Protein AF-A0A418MYK9-F1 (afdb_monomer_lite)

Organism: NCBI:txid1894971

Radius of gyration: 22.23 Å; chains: 1; bounding box: 59×23×61 Å

InterPro domains:
  IPR001646 Pentapeptide repeat [PF00805] (27-61)

Foldseek 3Di:
DDDDDDDDDDPDDPPPDDDDPDPDQPEEQDLNEQACHEQELAERDLYEHALYECANYEHANYADHNYHCHNYQQHQYQANVRDGCVVVVRDNPVVHD

pLDDT: mean 84.26, std 20.66, range [38.19, 98.69]

Sequence (97 aa):
MLATAVAALGIVAFAWAANPPAHQPTADLRNARLVDAYLRDVDLRDARLDHADLTNADLTGANLTGASINGVVWRNTTCPDGSNSDDNRHTCAGHLS

Secondary structure (DSSP, 8-state):
----------------S--PPP---S-B-TT-B-TT-B-TT-B-TT-B-TT-B-TT-B-TT-B-TT-B-TT-B-TT-B-TTS-BTTTTTT--TTS--

Structure (mmCIF, N/CA/C/O backbone):
data_AF-A0A418MYK9-F1
#
_entry.id   AF-A0A418MYK9-F1
#
loop_
_atom_site.group_PDB
_atom_site.id
_atom_site.type_symbol
_atom_site.label_atom_id
_atom_site.label_alt_id
_atom_site.label_comp_id
_atom_site.label_asym_id
_atom_site.label_entity_id
_atom_site.label_seq_id
_atom_site.pdbx_PDB_ins_code
_atom_site.Cartn_x
_atom_site.Cartn_y
_atom_site.Cartn_z
_atom_site.occupancy
_atom_site.B_iso_or_equiv
_atom_site.auth_seq_id
_atom_site.auth_comp_id
_atom_site.auth_asym_id
_atom_site.auth_atom_id
_atom_site.pdbx_PDB_model_num
ATOM 1 N N . MET A 1 1 ? -37.319 2.089 50.751 1.00 38.19 1 MET A N 1
ATOM 2 C CA . MET A 1 1 ? -37.969 0.823 51.158 1.00 38.19 1 MET A CA 1
ATOM 3 C C . MET A 1 1 ? -38.482 0.144 49.898 1.00 38.19 1 MET A C 1
ATOM 5 O O . MET A 1 1 ? -38.864 0.845 48.973 1.00 38.19 1 MET A O 1
ATOM 9 N N . LEU A 1 2 ? -38.354 -1.178 49.834 1.00 39.00 2 LEU A N 1
ATOM 10 C CA . LEU A 1 2 ? -38.532 -2.028 48.653 1.00 39.00 2 LEU A CA 1
ATOM 11 C C . LEU A 1 2 ? -39.888 -1.841 47.949 1.00 39.00 2 LEU A C 1
ATOM 13 O O . LEU A 1 2 ? -40.919 -1.817 48.613 1.00 39.00 2 LEU A O 1
ATOM 17 N N . ALA A 1 3 ? -39.878 -1.834 46.616 1.00 41.75 3 ALA A N 1
ATOM 18 C CA . ALA A 1 3 ? -41.010 -2.280 45.811 1.00 41.75 3 ALA A CA 1
ATOM 19 C C . ALA A 1 3 ? -40.504 -3.405 44.901 1.00 41.75 3 ALA A C 1
ATOM 21 O O . ALA A 1 3 ? -39.807 -3.184 43.913 1.00 41.75 3 ALA A O 1
ATOM 22 N N . THR A 1 4 ? -40.777 -4.633 45.319 1.00 54.69 4 THR A N 1
ATOM 23 C CA . THR A 1 4 ? -40.590 -5.854 44.546 1.00 54.69 4 THR A CA 1
ATOM 24 C C . THR A 1 4 ? -41.651 -5.941 43.453 1.00 54.69 4 THR A C 1
ATOM 26 O O . THR A 1 4 ? -42.838 -5.840 43.741 1.00 54.69 4 THR A O 1
ATOM 29 N N . ALA A 1 5 ? -41.236 -6.221 42.220 1.00 40.62 5 ALA A N 1
ATOM 30 C CA . ALA A 1 5 ? -42.006 -7.041 41.287 1.00 40.62 5 ALA A CA 1
ATOM 31 C C . ALA A 1 5 ? -41.060 -7.584 40.208 1.00 40.62 5 ALA A C 1
ATOM 33 O O . ALA A 1 5 ? -40.473 -6.832 39.433 1.00 40.62 5 ALA A O 1
ATOM 34 N N . VAL A 1 6 ? -40.890 -8.903 40.198 1.00 44.31 6 VAL A N 1
ATOM 35 C CA . VAL A 1 6 ? -40.190 -9.658 39.158 1.00 44.31 6 VAL A CA 1
ATOM 36 C C . VAL A 1 6 ? -41.213 -10.114 38.115 1.00 44.31 6 VAL A C 1
ATOM 38 O O . VAL A 1 6 ? -42.286 -10.586 38.472 1.00 44.31 6 VAL A O 1
ATOM 41 N N . ALA A 1 7 ? -40.788 -10.029 36.852 1.00 44.53 7 ALA A N 1
ATOM 42 C CA . ALA A 1 7 ? -41.264 -10.743 35.665 1.00 44.53 7 ALA A CA 1
ATOM 43 C C . ALA A 1 7 ? -42.643 -10.383 35.072 1.00 44.53 7 ALA A C 1
ATOM 45 O O . ALA A 1 7 ? -43.668 -10.975 35.389 1.00 44.53 7 ALA A O 1
ATOM 46 N N . ALA A 1 8 ? -42.599 -9.577 34.009 1.00 38.25 8 ALA A N 1
ATOM 47 C CA . ALA A 1 8 ? -43.151 -10.007 32.728 1.00 38.25 8 ALA A CA 1
ATOM 48 C C . ALA A 1 8 ? -42.001 -9.990 31.708 1.00 38.25 8 ALA A C 1
ATOM 50 O O . ALA A 1 8 ? -41.219 -9.041 31.650 1.00 38.25 8 ALA A O 1
ATOM 51 N N . LEU A 1 9 ? -41.838 -11.093 30.985 1.00 42.66 9 LEU A N 1
ATOM 52 C CA . LEU A 1 9 ? -40.735 -11.352 30.066 1.00 42.66 9 LEU A CA 1
ATOM 53 C C . LEU A 1 9 ? -40.666 -10.283 28.955 1.00 42.66 9 LEU A C 1
ATOM 55 O O . LEU A 1 9 ? -41.462 -10.287 28.026 1.00 42.66 9 LEU A O 1
ATOM 59 N N . GLY A 1 10 ? -39.673 -9.394 29.055 1.00 41.06 10 GLY A N 1
ATOM 60 C CA . GLY A 1 10 ? -38.785 -9.066 27.936 1.00 41.06 10 GLY A CA 1
ATOM 61 C C . GLY A 1 10 ? -39.284 -8.151 26.813 1.00 41.06 10 GLY A C 1
ATOM 62 O O . GLY A 1 10 ? -38.845 -8.340 25.685 1.00 41.06 10 GLY A O 1
ATOM 63 N N . ILE A 1 11 ? -40.119 -7.141 27.076 1.00 55.25 11 ILE A N 1
ATOM 64 C CA . ILE A 1 11 ? -40.305 -6.023 26.129 1.00 55.25 11 ILE A CA 1
ATOM 65 C C . ILE A 1 11 ? -39.924 -4.712 26.810 1.00 55.25 11 ILE A C 1
ATOM 67 O O . ILE A 1 11 ? -40.785 -4.063 27.384 1.00 55.25 11 ILE A O 1
ATOM 71 N N . VAL A 1 12 ? -38.645 -4.331 26.740 1.00 46.69 12 VAL A N 1
ATOM 72 C CA . VAL A 1 12 ? -38.203 -2.958 26.420 1.00 46.69 12 VAL A CA 1
ATOM 73 C C . VAL A 1 12 ? -36.679 -2.919 26.309 1.00 46.69 12 VAL A C 1
ATOM 75 O O . VAL A 1 12 ? -35.959 -2.621 27.255 1.00 46.69 12 VAL A O 1
ATOM 78 N N . ALA A 1 13 ? -36.184 -3.154 25.104 1.00 45.72 13 ALA A N 1
ATOM 79 C CA . ALA A 1 13 ? -35.090 -2.345 24.600 1.00 45.72 13 ALA A CA 1
ATOM 80 C C . ALA A 1 13 ? -35.572 -1.831 23.249 1.00 45.72 13 ALA A C 1
ATOM 82 O O . ALA A 1 13 ? -35.552 -2.544 22.250 1.00 45.72 13 ALA A O 1
ATOM 83 N N . PHE A 1 14 ? -36.099 -0.609 23.237 1.00 48.41 14 PHE A N 1
ATOM 84 C CA . PHE A 1 14 ? -36.172 0.161 22.008 1.00 48.41 14 PHE A CA 1
ATOM 85 C C . PHE A 1 14 ? -34.733 0.280 21.498 1.00 48.41 14 PHE A C 1
ATOM 87 O O . PHE A 1 14 ? -33.979 1.116 21.981 1.00 48.41 14 PHE A O 1
ATOM 94 N N . ALA A 1 15 ? -34.329 -0.605 20.589 1.00 51.81 15 ALA A N 1
ATOM 95 C CA . ALA A 1 15 ? -32.988 -0.646 20.020 1.00 51.81 15 ALA A CA 1
ATOM 96 C C . ALA A 1 15 ? -32.815 0.467 18.971 1.00 51.81 15 ALA A C 1
ATOM 98 O O . ALA A 1 15 ? -32.529 0.212 17.807 1.00 51.81 15 ALA A O 1
ATOM 99 N N . TRP A 1 16 ? -33.023 1.720 19.369 1.00 53.38 16 TRP A N 1
ATOM 100 C CA . TRP A 1 16 ? -32.348 2.850 18.746 1.00 53.38 16 TRP A CA 1
ATOM 101 C C . TRP A 1 16 ? -31.180 3.176 19.683 1.00 53.38 16 TRP A C 1
ATOM 103 O O . TRP A 1 16 ? -31.372 3.293 20.885 1.00 53.38 16 TRP A O 1
ATOM 113 N N . ALA A 1 17 ? -29.969 3.258 19.142 1.00 59.75 17 ALA A N 1
ATOM 114 C CA . ALA A 1 17 ? -28.705 3.405 19.872 1.00 59.75 17 ALA A CA 1
ATOM 115 C C . ALA A 1 17 ? -28.204 2.147 20.612 1.00 59.75 17 ALA A C 1
ATOM 117 O O . ALA A 1 17 ? -28.401 1.972 21.808 1.00 59.75 17 ALA A O 1
ATOM 118 N N . ALA A 1 18 ? -27.475 1.296 19.881 1.00 51.78 18 ALA A N 1
ATOM 119 C CA . ALA A 1 18 ? -26.048 1.033 20.145 1.00 51.78 18 ALA A CA 1
ATOM 120 C C . ALA A 1 18 ? -25.568 -0.234 19.412 1.00 51.78 18 ALA A C 1
ATOM 122 O O . ALA A 1 18 ? -25.124 -1.198 20.019 1.00 51.78 18 ALA A O 1
ATOM 123 N N . ASN A 1 19 ? -25.637 -0.222 18.085 1.00 58.44 19 ASN A N 1
ATOM 124 C CA . ASN A 1 19 ? -24.683 -0.959 17.263 1.00 58.44 19 ASN A CA 1
ATOM 125 C C . ASN A 1 19 ? -24.166 0.050 16.237 1.00 58.44 19 ASN A C 1
ATOM 127 O O . ASN A 1 19 ? -24.680 0.088 15.117 1.00 58.44 19 ASN A O 1
ATOM 131 N N . PRO A 1 20 ? -23.230 0.950 16.612 1.00 59.44 20 PRO A N 1
ATOM 132 C CA . PRO A 1 20 ? -22.436 1.601 15.579 1.00 59.44 20 PRO A CA 1
ATOM 133 C C . PRO A 1 20 ? -21.856 0.485 14.694 1.00 59.44 20 PRO A C 1
ATOM 135 O O . PRO A 1 20 ? -21.516 -0.573 15.237 1.00 59.44 20 PRO A O 1
ATOM 138 N N . PRO A 1 21 ? -21.813 0.651 13.358 1.00 54.50 21 PRO A N 1
ATOM 139 C CA . PRO A 1 21 ? -21.233 -0.368 12.497 1.00 54.50 21 PRO A CA 1
ATOM 140 C C . PRO A 1 21 ? -19.862 -0.714 13.072 1.00 54.50 21 PRO A C 1
ATOM 142 O O . PRO A 1 21 ? -19.047 0.180 13.300 1.00 54.50 21 PRO A O 1
ATOM 145 N N . ALA A 1 22 ? -19.657 -1.990 13.410 1.00 60.53 22 ALA A N 1
ATOM 146 C CA . ALA A 1 22 ? -18.354 -2.476 13.835 1.00 60.53 22 ALA A CA 1
ATOM 147 C C . ALA A 1 22 ? -17.344 -1.966 12.811 1.00 60.53 22 ALA A C 1
ATOM 149 O O . ALA A 1 22 ? -17.580 -2.198 11.629 1.00 60.53 22 ALA A O 1
ATOM 150 N N . HIS A 1 23 ? -16.313 -1.240 13.253 1.00 60.84 23 HIS A N 1
ATOM 151 C CA . HIS A 1 23 ? -15.286 -0.622 12.408 1.00 60.84 23 HIS A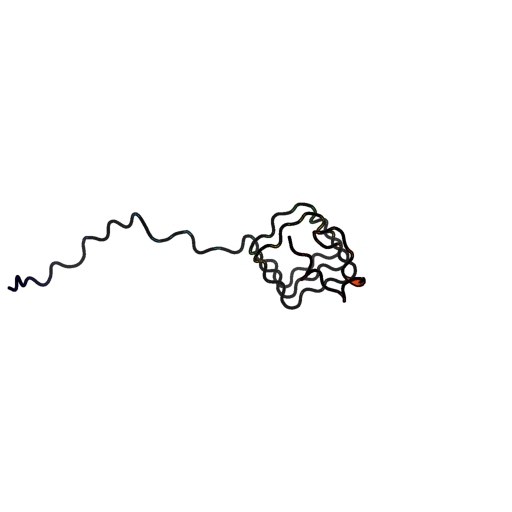 CA 1
ATOM 152 C C . HIS A 1 23 ? -14.766 -1.671 11.418 1.00 60.84 23 HIS A C 1
ATOM 154 O O . HIS A 1 23 ? -13.984 -2.547 11.790 1.00 60.84 23 HIS A O 1
ATOM 160 N N . GLN A 1 24 ? -15.332 -1.693 10.208 1.00 63.72 24 GLN A N 1
ATOM 161 C CA . GLN A 1 24 ? -15.005 -2.701 9.211 1.00 63.72 24 GLN A CA 1
ATOM 162 C C . GLN A 1 24 ? -13.775 -2.184 8.473 1.00 63.72 24 GLN A C 1
ATOM 164 O O . GLN A 1 24 ? -13.797 -1.028 8.043 1.00 63.72 24 GLN A O 1
ATOM 169 N N . PRO A 1 25 ? -12.729 -3.008 8.300 1.00 66.94 25 PRO A N 1
ATOM 170 C CA . PRO A 1 25 ? -11.639 -2.643 7.412 1.00 66.94 25 PRO A CA 1
ATOM 171 C C . PRO A 1 25 ? -12.218 -2.282 6.043 1.00 66.94 25 PRO A C 1
ATOM 173 O O . PRO A 1 25 ? -13.065 -3.009 5.518 1.00 66.94 25 PRO A O 1
ATOM 176 N N . THR A 1 26 ? -11.789 -1.152 5.480 1.00 82.56 26 THR A N 1
ATOM 177 C CA . THR A 1 26 ? -12.344 -0.649 4.210 1.00 82.56 26 THR A CA 1
ATOM 178 C C . THR A 1 26 ? -12.049 -1.593 3.043 1.00 82.56 26 THR A C 1
ATOM 180 O O . THR A 1 26 ? -12.838 -1.681 2.103 1.00 82.56 26 THR A O 1
ATOM 183 N N . ALA A 1 27 ? -10.957 -2.358 3.136 1.00 90.62 27 ALA A N 1
ATOM 184 C CA . ALA A 1 27 ? -10.593 -3.411 2.201 1.00 90.62 27 ALA A CA 1
ATOM 185 C C . ALA A 1 27 ? -9.831 -4.547 2.903 1.00 90.62 27 ALA A C 1
ATOM 187 O O . ALA A 1 27 ? -9.000 -4.310 3.783 1.00 90.62 27 ALA A O 1
ATOM 188 N N . ASP A 1 28 ? -10.076 -5.790 2.483 1.00 95.94 28 ASP A N 1
ATOM 189 C CA . ASP A 1 28 ? -9.249 -6.945 2.843 1.00 95.94 28 ASP A CA 1
ATOM 190 C C . ASP A 1 28 ? -8.355 -7.315 1.656 1.00 95.94 28 ASP A C 1
ATOM 192 O O . ASP A 1 28 ? -8.815 -7.872 0.661 1.00 95.94 28 ASP A O 1
ATOM 196 N N . LEU A 1 29 ? -7.077 -6.956 1.759 1.00 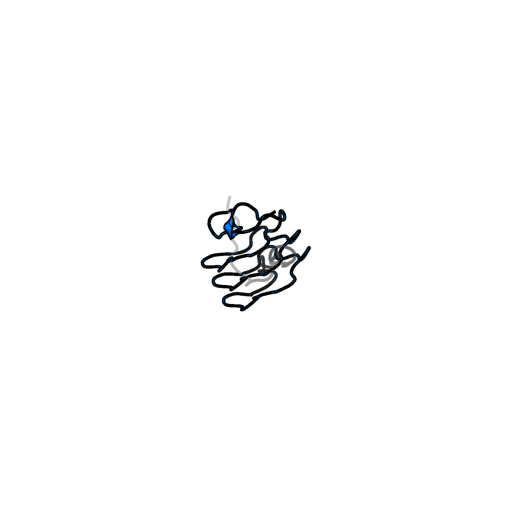96.94 29 LEU A N 1
ATOM 197 C CA . LEU A 1 29 ? -6.040 -7.120 0.738 1.00 96.94 29 LEU A CA 1
ATOM 198 C C . LEU A 1 29 ? -4.902 -8.021 1.244 1.00 96.94 29 LEU A C 1
ATOM 200 O O . LEU A 1 29 ? -3.779 -7.971 0.741 1.00 96.94 29 LEU A O 1
ATOM 204 N N . ARG A 1 30 ? -5.163 -8.852 2.259 1.00 98.06 30 ARG A N 1
ATOM 205 C CA . ARG A 1 30 ? -4.146 -9.750 2.813 1.00 98.06 30 ARG A CA 1
ATOM 206 C C . ARG A 1 30 ? -3.647 -10.719 1.750 1.00 98.06 30 ARG A C 1
ATOM 208 O O . ARG A 1 30 ? -4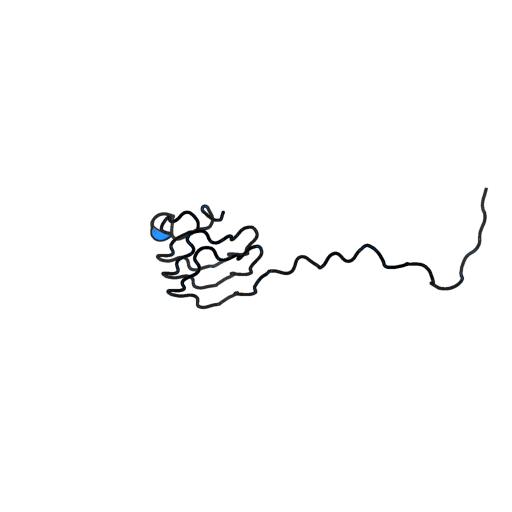.449 -11.351 1.064 1.00 98.06 30 ARG A O 1
ATOM 215 N N . ASN A 1 31 ? -2.331 -10.903 1.667 1.00 98.25 31 ASN A N 1
ATOM 216 C CA . ASN A 1 31 ? -1.669 -11.728 0.645 1.00 98.25 31 ASN A CA 1
ATOM 217 C C . ASN A 1 31 ? -1.944 -11.286 -0.808 1.00 98.25 31 ASN A C 1
ATOM 219 O O . ASN A 1 31 ? -1.697 -12.056 -1.740 1.00 98.25 31 ASN A O 1
ATOM 223 N N . ALA A 1 32 ? -2.485 -10.082 -1.030 1.00 98.25 32 ALA A N 1
ATOM 224 C CA . ALA A 1 32 ? -2.700 -9.578 -2.377 1.00 98.25 32 ALA A CA 1
ATOM 225 C C . ALA A 1 32 ? -1.356 -9.331 -3.070 1.00 98.25 32 ALA A C 1
ATOM 227 O O . ALA A 1 32 ? -0.403 -8.848 -2.460 1.00 98.25 32 ALA A O 1
ATOM 228 N N . ARG A 1 33 ? -1.294 -9.628 -4.369 1.00 98.50 33 ARG A N 1
ATOM 229 C CA . ARG A 1 33 ? -0.160 -9.265 -5.217 1.00 98.50 33 ARG A CA 1
ATOM 230 C C . ARG A 1 33 ? -0.493 -7.961 -5.936 1.00 98.50 33 ARG A C 1
ATOM 232 O O . ARG A 1 33 ? -1.225 -7.981 -6.922 1.00 98.50 33 ARG A O 1
ATOM 239 N N . LEU A 1 34 ? 0.030 -6.857 -5.417 1.00 98.25 34 LEU A N 1
ATOM 240 C CA . LEU A 1 34 ? -0.163 -5.479 -5.881 1.00 98.25 34 LEU A CA 1
ATOM 241 C C . LEU A 1 34 ? 1.121 -4.932 -6.530 1.00 98.25 34 LEU A C 1
ATOM 243 O O . LEU A 1 34 ? 1.412 -3.742 -6.459 1.00 98.25 34 LEU A O 1
ATOM 247 N N . VAL A 1 35 ? 1.896 -5.821 -7.151 1.00 98.62 35 VAL A N 1
ATOM 248 C CA . VAL A 1 35 ? 3.149 -5.478 -7.830 1.00 98.62 35 VAL A CA 1
ATOM 249 C C . VAL A 1 35 ? 2.870 -4.505 -8.976 1.00 98.62 35 VAL A C 1
ATOM 251 O O . VAL A 1 35 ? 1.927 -4.720 -9.741 1.00 98.62 35 VAL A O 1
ATOM 254 N N . ASP A 1 36 ? 3.680 -3.449 -9.074 1.00 98.56 36 ASP A N 1
ATOM 255 C CA . ASP A 1 36 ? 3.552 -2.354 -10.049 1.00 98.56 36 ASP A CA 1
ATOM 256 C C . ASP A 1 36 ? 2.190 -1.611 -9.993 1.00 98.56 36 ASP A C 1
ATOM 258 O O . ASP A 1 36 ? 1.783 -0.958 -10.958 1.00 98.56 36 ASP A O 1
ATOM 262 N N . ALA A 1 37 ? 1.440 -1.717 -8.887 1.00 98.38 37 ALA A N 1
ATOM 263 C CA . ALA A 1 37 ? 0.121 -1.099 -8.776 1.00 98.38 37 ALA A CA 1
ATOM 264 C C . ALA A 1 37 ? 0.196 0.432 -8.637 1.00 98.38 37 ALA A C 1
ATOM 266 O O . ALA A 1 37 ? 0.960 0.972 -7.838 1.00 98.38 37 ALA A O 1
ATOM 267 N N . TYR A 1 38 ? -0.685 1.133 -9.353 1.00 98.31 38 TYR A N 1
ATOM 268 C CA . TYR A 1 38 ? -0.912 2.569 -9.183 1.00 98.31 38 TYR A CA 1
ATOM 269 C C . TYR A 1 38 ? -1.991 2.799 -8.119 1.00 98.31 38 TYR A C 1
ATOM 271 O O . TYR A 1 38 ? -3.175 2.598 -8.384 1.00 98.31 38 TYR A O 1
ATOM 279 N N . LEU A 1 39 ? -1.582 3.218 -6.921 1.00 97.44 39 LEU A N 1
ATOM 280 C CA . LEU A 1 39 ? -2.439 3.412 -5.746 1.00 97.44 39 LEU A CA 1
ATOM 281 C C . LEU A 1 39 ? -2.350 4.847 -5.197 1.00 97.44 39 LEU A C 1
ATOM 283 O O . LEU A 1 39 ? -2.561 5.078 -4.008 1.00 97.44 39 LEU A O 1
ATOM 287 N N . ARG A 1 40 ? -2.049 5.818 -6.065 1.00 97.88 40 ARG A N 1
ATOM 288 C CA . ARG A 1 40 ? -1.944 7.231 -5.683 1.00 97.88 40 ARG A CA 1
ATOM 289 C C . ARG A 1 40 ? -3.272 7.781 -5.179 1.00 97.88 40 ARG A C 1
ATOM 291 O O . ARG A 1 40 ? -4.311 7.507 -5.779 1.00 97.88 40 ARG A O 1
ATOM 298 N N . ASP A 1 41 ? -3.213 8.571 -4.111 1.00 97.06 41 ASP A N 1
ATOM 299 C CA . ASP A 1 41 ? -4.360 9.256 -3.497 1.00 97.06 41 ASP A CA 1
ATOM 300 C C . ASP A 1 41 ? -5.525 8.320 -3.090 1.00 97.06 41 ASP A C 1
ATOM 302 O O . ASP A 1 41 ? -6.657 8.766 -2.884 1.00 97.06 41 ASP A O 1
ATOM 306 N N . VAL A 1 42 ? -5.276 7.007 -2.976 1.00 95.44 42 VAL A N 1
ATOM 307 C CA . VAL A 1 42 ? -6.295 6.019 -2.594 1.00 95.44 42 VAL A CA 1
ATOM 308 C C . VAL A 1 42 ? -6.524 6.049 -1.084 1.00 95.44 42 VAL A C 1
ATOM 310 O O . VAL A 1 42 ? -5.586 6.075 -0.288 1.00 95.44 42 VAL A O 1
ATOM 313 N N . ASP A 1 43 ? -7.788 5.980 -0.675 1.00 94.44 43 ASP A N 1
ATOM 314 C CA . ASP A 1 43 ? -8.166 5.771 0.721 1.00 94.44 43 ASP A CA 1
ATOM 315 C C . ASP A 1 43 ? -8.075 4.278 1.083 1.00 94.44 43 ASP A C 1
ATOM 317 O O . ASP A 1 43 ? -8.914 3.474 0.676 1.00 94.44 43 ASP A O 1
ATOM 321 N N . LEU A 1 44 ? -7.035 3.913 1.835 1.00 94.88 44 LEU A N 1
ATOM 322 C CA . LEU A 1 44 ? -6.787 2.577 2.383 1.00 94.88 44 LEU A CA 1
ATOM 323 C C . LEU A 1 44 ? -6.878 2.584 3.919 1.00 94.88 44 LEU A C 1
ATOM 325 O O . LEU A 1 44 ? -6.273 1.735 4.583 1.00 94.88 44 LEU A O 1
ATOM 329 N N . ARG A 1 45 ? -7.622 3.534 4.506 1.00 94.50 45 ARG A N 1
ATOM 330 C CA . ARG A 1 45 ? -7.799 3.604 5.961 1.00 94.50 45 ARG A CA 1
ATOM 331 C C . ARG A 1 45 ? -8.355 2.299 6.497 1.00 94.50 45 ARG A C 1
ATOM 333 O O . ARG A 1 45 ? -9.288 1.734 5.931 1.00 94.50 45 ARG A O 1
ATOM 340 N N . ASP A 1 46 ? -7.766 1.810 7.580 1.00 94.44 46 ASP A N 1
ATOM 341 C CA . ASP A 1 46 ? -8.143 0.548 8.224 1.00 94.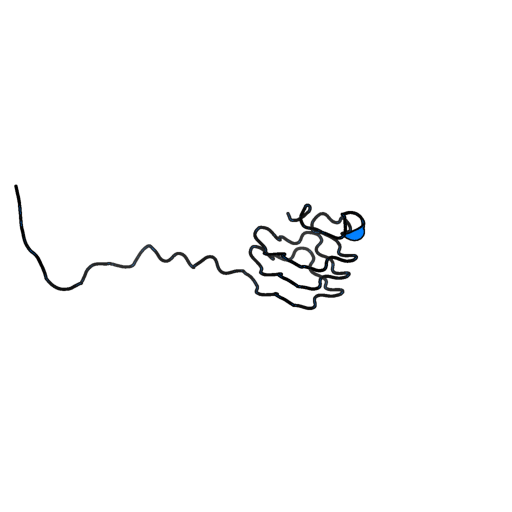44 46 ASP A CA 1
ATOM 342 C C . ASP A 1 46 ? -8.070 -0.696 7.311 1.00 94.44 46 ASP A C 1
ATOM 344 O O . ASP A 1 46 ? -8.572 -1.759 7.678 1.00 94.44 46 ASP A O 1
ATOM 348 N N . ALA A 1 47 ? -7.458 -0.611 6.124 1.00 96.06 47 ALA A N 1
ATOM 349 C CA . ALA A 1 47 ? -7.335 -1.749 5.221 1.00 96.06 47 ALA A CA 1
ATOM 350 C C . ALA A 1 47 ? -6.431 -2.840 5.811 1.00 96.06 47 ALA A C 1
ATOM 352 O O . ALA A 1 47 ? -5.471 -2.575 6.538 1.00 96.06 47 ALA A O 1
ATOM 353 N N . ARG A 1 48 ? -6.703 -4.099 5.463 1.00 97.38 48 ARG A N 1
ATOM 354 C CA . ARG A 1 48 ? -5.855 -5.226 5.858 1.00 97.38 48 ARG A CA 1
ATOM 355 C C . ARG A 1 48 ? -4.886 -5.571 4.740 1.00 97.38 48 ARG A C 1
ATOM 357 O O . ARG A 1 48 ? -5.283 -6.230 3.788 1.00 97.38 48 ARG A O 1
ATOM 364 N N . LEU A 1 49 ? -3.627 -5.173 4.868 1.00 97.69 49 LEU A N 1
ATOM 365 C CA . LEU A 1 49 ? -2.552 -5.436 3.904 1.00 97.69 49 LEU A CA 1
ATOM 366 C C . LEU A 1 49 ? -1.568 -6.506 4.396 1.00 97.69 49 LEU A C 1
ATOM 368 O O . LEU A 1 49 ? -0.526 -6.691 3.780 1.00 97.69 49 LEU A O 1
ATOM 372 N N . ASP A 1 50 ? -1.862 -7.222 5.488 1.00 98.25 50 ASP A N 1
ATOM 373 C CA . ASP A 1 50 ? -0.933 -8.223 6.029 1.00 98.25 50 ASP A CA 1
ATOM 374 C C . ASP A 1 50 ? -0.454 -9.194 4.924 1.00 98.25 50 ASP A C 1
ATOM 376 O O . ASP A 1 50 ? -1.268 -9.836 4.255 1.00 98.25 50 ASP A O 1
ATOM 380 N N . HIS A 1 51 ? 0.864 -9.320 4.758 1.00 98.56 51 HIS A N 1
ATOM 381 C CA . HIS A 1 51 ? 1.539 -10.141 3.742 1.00 98.56 51 HIS A CA 1
ATOM 382 C C . HIS A 1 51 ? 1.261 -9.766 2.275 1.00 98.56 51 HIS A C 1
ATOM 384 O O . HIS A 1 51 ? 1.517 -10.573 1.382 1.00 98.56 51 HIS A O 1
ATOM 390 N N . ALA A 1 52 ? 0.729 -8.574 1.997 1.00 98.50 52 ALA A N 1
ATOM 391 C CA . ALA A 1 52 ? 0.602 -8.083 0.629 1.00 98.50 52 ALA A CA 1
ATOM 392 C C . ALA A 1 52 ? 1.981 -7.798 0.007 1.00 98.50 52 ALA A C 1
ATOM 394 O O . ALA A 1 52 ? 2.916 -7.368 0.687 1.00 98.50 52 ALA A O 1
ATOM 395 N N . ASP A 1 53 ? 2.089 -8.011 -1.300 1.00 98.69 53 ASP A N 1
ATOM 396 C CA . ASP A 1 53 ? 3.263 -7.647 -2.089 1.00 98.69 53 ASP A CA 1
ATOM 397 C C . ASP A 1 53 ? 2.991 -6.341 -2.833 1.00 98.69 53 ASP A C 1
ATOM 399 O O . ASP A 1 53 ? 2.196 -6.325 -3.772 1.00 98.69 53 ASP A O 1
ATOM 403 N N . LEU A 1 54 ? 3.631 -5.259 -2.389 1.00 98.56 54 LEU A N 1
ATOM 404 C CA . LEU A 1 54 ? 3.544 -3.919 -2.969 1.00 98.56 54 LEU A CA 1
ATOM 405 C C . LEU A 1 54 ? 4.796 -3.568 -3.780 1.00 98.56 54 LEU A C 1
ATOM 407 O O . LEU A 1 54 ? 5.039 -2.398 -4.044 1.00 98.56 54 LEU A O 1
ATOM 411 N N . THR A 1 55 ? 5.596 -4.557 -4.197 1.00 98.62 55 THR A N 1
ATOM 412 C CA . THR A 1 55 ? 6.829 -4.300 -4.951 1.00 98.62 55 THR A CA 1
ATOM 413 C C . THR A 1 55 ? 6.574 -3.370 -6.146 1.00 98.62 55 THR A C 1
ATOM 415 O O . THR A 1 55 ? 5.684 -3.639 -6.951 1.00 98.62 55 THR A O 1
ATOM 418 N N . ASN A 1 56 ? 7.355 -2.292 -6.278 1.00 98.69 56 ASN A N 1
ATOM 419 C CA . ASN A 1 56 ? 7.207 -1.246 -7.308 1.00 98.69 56 ASN A CA 1
ATOM 420 C C . ASN A 1 56 ? 5.866 -0.480 -7.317 1.00 98.69 56 ASN A C 1
ATOM 422 O O . ASN A 1 56 ? 5.595 0.249 -8.274 1.00 98.69 56 ASN A O 1
ATOM 426 N N . ALA A 1 57 ? 5.003 -0.645 -6.314 1.00 98.62 57 ALA A N 1
ATOM 427 C CA . ALA A 1 57 ? 3.746 0.087 -6.258 1.00 98.62 57 ALA A CA 1
ATOM 428 C C . ALA A 1 57 ? 3.982 1.573 -5.952 1.00 98.62 57 ALA A C 1
ATOM 430 O O . ALA A 1 57 ? 4.972 1.962 -5.327 1.00 98.62 57 ALA A O 1
ATOM 431 N N . ASP A 1 58 ? 3.032 2.407 -6.360 1.00 98.62 58 ASP A N 1
ATOM 432 C CA . ASP A 1 58 ? 3.053 3.839 -6.091 1.00 98.62 58 ASP A CA 1
ATOM 433 C C . ASP A 1 58 ? 1.885 4.229 -5.187 1.00 98.62 58 ASP A C 1
ATOM 435 O O . ASP A 1 58 ? 0.733 4.241 -5.624 1.00 98.62 58 ASP A O 1
ATOM 439 N N . LEU A 1 59 ? 2.197 4.539 -3.928 1.00 98.25 59 LEU A N 1
ATOM 440 C CA . LEU A 1 59 ? 1.243 4.942 -2.896 1.00 98.25 59 LEU A CA 1
ATOM 441 C C . LEU A 1 59 ? 1.244 6.452 -2.658 1.00 98.25 59 LEU A C 1
ATOM 443 O O . LEU A 1 59 ? 0.711 6.873 -1.639 1.00 98.25 59 LEU A O 1
ATOM 447 N N . THR A 1 60 ? 1.836 7.272 -3.532 1.00 98.31 60 THR A N 1
ATOM 448 C CA . THR A 1 60 ? 1.928 8.727 -3.312 1.00 98.31 60 THR A CA 1
ATOM 449 C C . THR A 1 60 ? 0.555 9.310 -2.949 1.00 98.31 60 THR A C 1
ATOM 451 O O . THR A 1 60 ? -0.395 9.168 -3.715 1.00 98.31 60 THR A O 1
ATOM 454 N N . GLY A 1 61 ? 0.434 9.937 -1.777 1.00 97.69 61 GLY A N 1
ATOM 455 C CA . GLY A 1 61 ? -0.819 10.521 -1.282 1.00 97.69 61 GLY A CA 1
ATOM 456 C C . GLY A 1 61 ? -1.871 9.531 -0.756 1.00 97.69 61 GLY A C 1
ATOM 457 O O . GLY A 1 61 ? -2.925 9.964 -0.294 1.00 97.69 61 GLY A O 1
ATOM 458 N N . ALA A 1 62 ? -1.625 8.219 -0.796 1.00 97.38 62 ALA A N 1
ATOM 459 C CA . ALA A 1 62 ? -2.551 7.225 -0.260 1.00 97.38 62 ALA A CA 1
ATOM 460 C C . ALA A 1 62 ? -2.685 7.350 1.263 1.00 97.38 62 ALA A C 1
ATOM 462 O O . ALA A 1 62 ? -1.687 7.507 1.965 1.00 97.38 62 ALA A O 1
ATOM 463 N N . ASN A 1 63 ? -3.905 7.210 1.785 1.00 95.31 63 ASN A N 1
ATOM 464 C CA . ASN A 1 63 ? -4.139 7.229 3.225 1.00 95.31 63 ASN A CA 1
ATOM 465 C C . ASN A 1 63 ? -4.134 5.808 3.785 1.00 95.31 63 ASN A C 1
ATOM 467 O O . ASN A 1 63 ? -5.058 5.043 3.520 1.00 95.31 63 ASN A O 1
ATOM 471 N N . LEU A 1 64 ? -3.121 5.463 4.581 1.00 95.50 64 LEU A N 1
ATOM 472 C CA . LEU A 1 64 ? -3.002 4.147 5.230 1.00 95.50 64 LEU A CA 1
ATOM 473 C C . LEU A 1 64 ? -3.244 4.205 6.745 1.00 95.50 64 LEU A C 1
ATOM 475 O O . LEU A 1 64 ? -2.874 3.280 7.473 1.00 95.50 64 LEU A O 1
ATOM 479 N N . THR A 1 65 ? -3.867 5.275 7.246 1.00 92.75 65 THR A N 1
ATOM 480 C CA . THR A 1 65 ? -4.167 5.427 8.674 1.00 92.75 65 THR A CA 1
ATOM 481 C C . THR A 1 65 ? -4.968 4.222 9.176 1.00 92.75 65 THR A C 1
ATOM 483 O O . THR A 1 65 ? -6.047 3.919 8.672 1.00 92.75 65 THR A O 1
ATOM 486 N N . GLY A 1 66 ? -4.434 3.516 10.175 1.00 93.12 66 GLY A N 1
ATOM 487 C CA . GLY A 1 66 ? -5.077 2.339 10.774 1.00 93.12 66 GLY A CA 1
ATOM 488 C C . GLY A 1 66 ? -4.923 1.0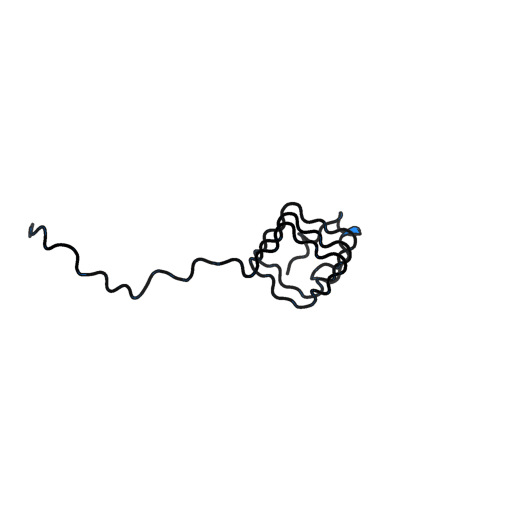28 9.991 1.00 93.12 66 GLY A C 1
ATOM 489 O O . GLY A 1 66 ? -5.385 -0.006 10.470 1.00 93.12 66 GLY A O 1
ATOM 490 N N . ALA A 1 67 ? -4.268 1.024 8.825 1.00 95.50 67 ALA A N 1
ATOM 491 C CA . ALA A 1 67 ? -4.084 -0.193 8.039 1.00 95.50 67 ALA A CA 1
ATOM 492 C C . ALA A 1 67 ? -3.175 -1.220 8.747 1.00 95.50 67 ALA A C 1
ATOM 494 O O . ALA A 1 67 ? -2.159 -0.866 9.354 1.00 95.50 67 ALA A O 1
ATOM 495 N N . SER A 1 68 ? -3.496 -2.515 8.637 1.00 96.19 68 SER A N 1
ATOM 496 C CA . SER A 1 68 ? -2.598 -3.585 9.090 1.00 96.19 68 SER A CA 1
ATOM 497 C C . SER A 1 68 ? -1.582 -3.916 8.000 1.00 96.19 68 SER A C 1
ATOM 499 O O . SER A 1 68 ? -1.949 -4.249 6.880 1.00 96.19 68 SER A O 1
ATOM 501 N N . ILE A 1 69 ? -0.292 -3.827 8.321 1.00 96.56 69 ILE A N 1
ATOM 502 C CA . ILE A 1 69 ? 0.811 -3.922 7.345 1.00 96.56 69 ILE A CA 1
ATOM 503 C C . ILE A 1 69 ? 1.845 -4.995 7.714 1.00 96.56 69 ILE A C 1
ATOM 505 O O . ILE A 1 69 ? 3.009 -4.932 7.310 1.00 96.56 69 ILE A 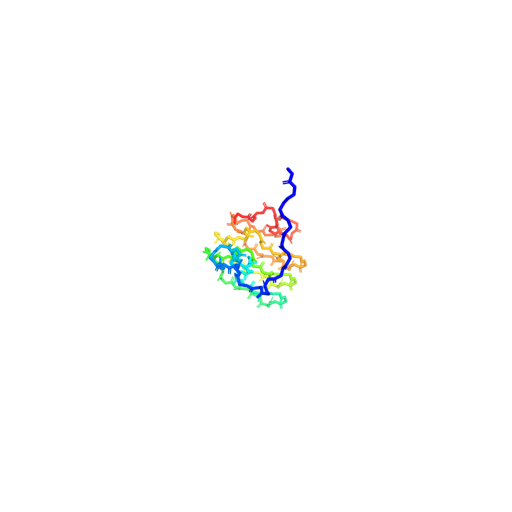O 1
ATOM 509 N N . ASN A 1 70 ? 1.458 -5.976 8.532 1.00 97.31 70 ASN A N 1
ATOM 510 C CA . ASN A 1 70 ? 2.402 -6.978 9.014 1.00 97.31 70 ASN A CA 1
ATOM 511 C C . ASN A 1 70 ? 2.881 -7.849 7.851 1.00 97.31 70 ASN A C 1
ATOM 513 O O . ASN A 1 70 ? 2.071 -8.433 7.138 1.00 97.31 70 ASN A O 1
ATOM 517 N N . GLY A 1 71 ? 4.196 -7.954 7.663 1.00 97.50 71 GLY A N 1
ATOM 518 C CA . GLY A 1 71 ? 4.774 -8.793 6.611 1.00 97.50 71 GLY A CA 1
ATOM 519 C C . GLY A 1 71 ? 4.568 -8.278 5.183 1.00 97.50 71 GLY A C 1
ATOM 520 O O . GLY A 1 71 ? 4.770 -9.049 4.251 1.00 97.50 71 GLY A O 1
ATOM 521 N N . VAL A 1 72 ? 4.171 -7.015 4.994 1.00 98.12 72 VAL A N 1
ATOM 522 C CA . VAL A 1 72 ? 4.114 -6.403 3.657 1.00 98.12 72 VAL A CA 1
ATOM 523 C C . VAL A 1 72 ? 5.506 -6.379 3.023 1.00 98.12 72 VAL A C 1
ATOM 525 O O . VAL A 1 72 ? 6.493 -6.031 3.678 1.00 98.12 72 VAL A O 1
ATOM 528 N N . VAL A 1 73 ? 5.578 -6.712 1.735 1.00 98.25 73 VAL A N 1
ATOM 529 C CA . VAL A 1 73 ? 6.784 -6.532 0.922 1.00 98.25 73 VAL A CA 1
ATOM 530 C C . VAL A 1 73 ? 6.733 -5.151 0.282 1.00 98.25 73 VAL A C 1
ATOM 532 O O . VAL A 1 73 ? 5.896 -4.898 -0.577 1.00 98.25 73 VAL A O 1
ATOM 535 N N . TRP A 1 74 ? 7.637 -4.265 0.697 1.00 97.44 74 TRP A N 1
ATOM 536 C CA . TRP A 1 74 ? 7.678 -2.875 0.233 1.00 97.44 74 TRP A CA 1
ATOM 537 C C . TRP A 1 74 ? 8.705 -2.619 -0.866 1.00 97.44 74 TRP A C 1
ATOM 539 O O . TRP A 1 74 ? 8.901 -1.474 -1.212 1.00 97.44 74 TRP A O 1
ATOM 549 N N . ARG A 1 75 ? 9.412 -3.610 -1.407 1.00 97.75 75 ARG A N 1
ATOM 550 C CA . ARG A 1 75 ? 10.595 -3.368 -2.256 1.00 97.75 75 ARG A CA 1
ATOM 551 C C . ARG A 1 75 ? 10.330 -2.376 -3.404 1.00 97.75 75 ARG A C 1
ATOM 553 O O . ARG A 1 75 ? 9.427 -2.591 -4.204 1.00 97.75 75 ARG A O 1
ATOM 560 N N . ASN A 1 76 ? 11.136 -1.323 -3.505 1.00 98.25 76 ASN A N 1
ATOM 561 C CA . ASN A 1 76 ? 10.998 -0.246 -4.488 1.00 98.25 76 ASN A CA 1
ATOM 562 C C . ASN A 1 76 ? 9.584 0.388 -4.543 1.00 98.25 76 ASN A C 1
ATOM 564 O O . ASN A 1 76 ? 9.126 0.802 -5.604 1.00 98.25 76 ASN A O 1
ATOM 568 N N . THR A 1 77 ? 8.866 0.446 -3.419 1.00 98.44 77 THR A N 1
ATOM 569 C CA . THR A 1 77 ? 7.555 1.109 -3.324 1.00 98.44 77 THR A CA 1
ATOM 570 C C . THR A 1 77 ? 7.749 2.605 -3.112 1.00 98.44 77 THR A C 1
ATOM 572 O O . THR A 1 77 ? 8.554 3.014 -2.272 1.00 98.44 77 THR A O 1
ATOM 575 N N . THR A 1 78 ? 6.978 3.436 -3.808 1.00 98.44 78 THR A N 1
ATOM 576 C CA . THR A 1 78 ? 6.846 4.854 -3.451 1.00 98.44 78 THR A CA 1
ATOM 577 C C . THR A 1 78 ? 5.844 4.982 -2.305 1.00 98.44 78 THR A C 1
ATOM 579 O O . THR A 1 78 ? 4.676 4.641 -2.469 1.00 98.44 78 THR A O 1
ATOM 582 N N . CYS A 1 79 ? 6.305 5.426 -1.136 1.00 97.75 79 CYS A N 1
ATOM 583 C CA . CYS A 1 79 ? 5.511 5.607 0.076 1.00 97.75 79 CYS A CA 1
ATOM 584 C C . CYS A 1 79 ? 4.531 6.795 -0.042 1.00 97.75 79 CYS A C 1
ATOM 586 O O . CYS A 1 79 ? 4.677 7.620 -0.947 1.00 97.75 79 CYS A O 1
ATOM 588 N N . PRO A 1 80 ? 3.554 6.933 0.878 1.00 97.62 80 PRO A N 1
ATOM 589 C CA . PRO A 1 80 ? 2.577 8.026 0.831 1.00 97.62 80 PRO A CA 1
ATOM 590 C C . PRO A 1 80 ? 3.150 9.442 0.792 1.00 97.62 80 PRO A C 1
ATOM 592 O O . PRO A 1 80 ? 2.589 10.304 0.118 1.00 97.62 80 PRO A O 1
ATOM 595 N N . ASP A 1 81 ? 4.290 9.678 1.437 1.00 96.69 81 ASP A N 1
ATOM 596 C CA . ASP A 1 81 ? 4.997 10.964 1.403 1.00 96.69 81 ASP A CA 1
ATOM 597 C C . ASP A 1 81 ? 5.868 11.176 0.146 1.00 96.69 81 ASP A C 1
ATOM 599 O O . ASP A 1 81 ? 6.535 12.203 0.017 1.00 96.69 81 ASP A O 1
ATOM 603 N N . GLY A 1 82 ? 5.870 10.213 -0.780 1.00 96.75 82 GLY A N 1
ATOM 604 C CA . GLY A 1 82 ? 6.649 10.226 -2.016 1.00 96.75 82 GLY A CA 1
ATOM 605 C C . GLY A 1 82 ? 8.072 9.670 -1.891 1.00 96.75 82 GLY A C 1
ATOM 606 O O . GLY A 1 82 ? 8.780 9.604 -2.897 1.00 96.75 82 GLY A O 1
ATOM 607 N N . SER A 1 83 ? 8.521 9.264 -0.698 1.00 97.06 83 SER A N 1
ATOM 608 C CA . SER A 1 83 ? 9.838 8.636 -0.519 1.00 97.06 83 SER A CA 1
ATOM 609 C C . SER A 1 83 ? 9.872 7.195 -1.047 1.00 97.06 83 SER A C 1
ATOM 611 O O . SER A 1 83 ? 8.839 6.537 -1.144 1.00 97.06 83 SER A O 1
ATOM 613 N N . ASN A 1 84 ? 11.052 6.678 -1.405 1.00 97.56 84 ASN A N 1
ATOM 614 C CA . ASN A 1 84 ? 11.202 5.277 -1.802 1.00 97.56 84 ASN A CA 1
ATOM 615 C C . ASN A 1 84 ? 11.491 4.404 -0.573 1.00 97.56 84 ASN A C 1
ATOM 617 O O . ASN A 1 84 ? 12.373 4.701 0.232 1.00 97.56 84 ASN A O 1
ATOM 621 N N . SER A 1 85 ? 10.775 3.294 -0.436 1.00 97.56 85 SER A N 1
ATOM 622 C CA . SER A 1 85 ? 10.955 2.324 0.646 1.00 97.56 85 SER A CA 1
ATOM 623 C C . SER A 1 85 ? 12.378 1.771 0.773 1.00 97.56 85 SER A C 1
ATOM 625 O O . SER A 1 85 ? 12.794 1.445 1.884 1.00 97.56 85 SER A O 1
ATOM 627 N N . ASP A 1 86 ? 13.119 1.617 -0.329 1.00 97.69 86 ASP A N 1
ATOM 628 C CA . ASP A 1 86 ? 14.466 1.028 -0.332 1.00 97.69 86 ASP A CA 1
ATOM 629 C C . ASP A 1 86 ? 15.472 1.959 0.364 1.00 97.69 86 ASP A C 1
ATOM 631 O O . ASP A 1 86 ? 16.375 1.486 1.058 1.00 97.69 86 ASP A O 1
ATOM 635 N N . ASP A 1 87 ? 15.226 3.271 0.311 1.00 97.06 87 ASP A N 1
ATOM 636 C CA . ASP A 1 87 ? 15.964 4.278 1.081 1.00 97.06 87 ASP A CA 1
ATOM 637 C C . ASP A 1 87 ? 15.574 4.260 2.577 1.00 97.06 87 ASP A C 1
ATOM 639 O O . ASP A 1 87 ? 16.339 4.693 3.441 1.00 97.06 87 ASP A O 1
ATOM 643 N N . ASN A 1 88 ? 14.419 3.668 2.909 1.00 91.69 88 ASN A N 1
ATOM 644 C CA . ASN A 1 88 ? 13.810 3.624 4.243 1.00 91.69 88 ASN A CA 1
ATOM 645 C C . ASN A 1 88 ? 13.834 2.221 4.876 1.00 91.69 88 ASN A C 1
ATOM 647 O O . ASN A 1 88 ? 12.883 1.793 5.529 1.00 91.69 88 ASN A O 1
ATOM 651 N N . ARG A 1 89 ? 14.936 1.474 4.714 1.00 93.50 89 ARG A N 1
ATOM 652 C CA . ARG A 1 89 ? 15.095 0.097 5.242 1.00 93.50 89 ARG A CA 1
ATOM 653 C C . ARG A 1 89 ? 14.037 -0.887 4.715 1.00 93.50 89 ARG A C 1
ATOM 655 O O . ARG A 1 89 ? 13.675 -1.826 5.423 1.00 93.50 89 ARG A O 1
ATOM 662 N N . HIS A 1 90 ? 13.592 -0.703 3.475 1.00 94.00 90 HIS A N 1
ATOM 663 C CA . HIS A 1 90 ? 12.567 -1.512 2.808 1.00 94.00 90 HIS A CA 1
ATOM 664 C C . HIS A 1 90 ? 11.212 -1.485 3.534 1.00 94.00 90 HIS A C 1
ATOM 666 O O . HIS A 1 90 ? 10.552 -2.517 3.672 1.00 94.00 90 HIS A O 1
ATOM 672 N N . THR A 1 91 ? 10.795 -0.319 4.037 1.00 95.69 91 THR A N 1
ATOM 673 C CA . THR A 1 91 ? 9.472 -0.147 4.652 1.00 95.69 91 THR A CA 1
ATOM 674 C C . THR A 1 91 ? 8.911 1.258 4.462 1.00 95.69 91 THR A C 1
ATOM 676 O O . THR A 1 91 ? 9.651 2.235 4.482 1.00 95.69 91 THR A O 1
ATOM 679 N N . CYS A 1 92 ? 7.585 1.356 4.336 1.00 95.62 92 CYS A N 1
ATOM 680 C CA . CYS A 1 92 ? 6.854 2.625 4.372 1.00 95.62 92 CYS A CA 1
ATOM 681 C C . CYS A 1 92 ? 6.200 2.909 5.733 1.00 95.62 92 CYS A C 1
ATOM 683 O O . CYS A 1 92 ? 5.520 3.917 5.870 1.00 95.62 92 CYS A O 1
ATOM 685 N N . ALA A 1 93 ? 6.398 2.066 6.758 1.00 93.44 93 ALA A N 1
ATOM 686 C CA . ALA A 1 93 ? 5.679 2.164 8.037 1.00 93.44 93 ALA A CA 1
ATOM 687 C C . ALA A 1 93 ? 5.836 3.517 8.768 1.00 93.44 93 ALA A C 1
ATOM 689 O O . ALA A 1 93 ? 4.940 3.917 9.504 1.00 93.44 93 ALA A O 1
ATOM 690 N N . GLY A 1 94 ? 6.956 4.223 8.570 1.00 91.12 94 GLY A N 1
ATOM 691 C CA . GLY A 1 94 ? 7.191 5.567 9.123 1.00 91.12 94 GLY A CA 1
ATOM 692 C C . GLY A 1 94 ? 6.626 6.720 8.284 1.00 91.12 94 GLY A C 1
ATOM 693 O O . GLY A 1 94 ? 6.749 7.871 8.688 1.00 91.12 94 GLY A O 1
ATOM 694 N N . HIS A 1 95 ? 6.025 6.410 7.136 1.00 89.88 95 HIS A N 1
ATOM 695 C CA . HIS A 1 95 ? 5.620 7.351 6.089 1.00 89.88 95 HIS A CA 1
ATOM 696 C C . HIS A 1 95 ? 4.128 7.199 5.742 1.00 89.88 95 HIS A C 1
ATOM 698 O O . HIS A 1 95 ? 3.696 7.602 4.668 1.00 89.88 95 HIS A O 1
ATOM 704 N N . LEU A 1 96 ? 3.348 6.569 6.629 1.00 82.94 96 LEU A N 1
ATOM 705 C CA . LEU A 1 96 ? 1.913 6.333 6.464 1.00 82.94 96 LEU A CA 1
ATOM 706 C C . LEU A 1 96 ? 1.142 7.533 7.022 1.00 82.94 96 LEU A C 1
ATOM 708 O O . LEU A 1 96 ? 0.901 7.608 8.228 1.00 82.94 96 LEU A O 1
ATOM 712 N N . SER A 1 97 ? 0.822 8.494 6.160 1.00 74.06 97 SER A N 1
ATOM 713 C CA . SER A 1 97 ? -0.085 9.611 6.466 1.00 74.06 97 SER A CA 1
ATOM 714 C C . SER A 1 97 ? -1.536 9.296 6.117 1.00 74.06 97 SER A C 1
ATOM 716 O O . SER A 1 97 ? -1.755 8.410 5.263 1.00 74.06 97 SER A O 1
#